Protein AF-A0A6G1J9Z1-F1 (afdb_monomer)

Nearest PDB structures (foldseek):
  7k0z-assembly2_A  TM=4.072E-01  e=5.020E+00  Monodelphis domestica

Foldseek 3Di:
DDWDQDPVRDIKDWDADPPPRHTAWIADPPDRQDIDGDLVPDPCSVVVPDQEAACCCPDDPPDDDDPPRHYDNHDDDCVVRPDPVVVVVVVVRVVVVVVVVVVVVVVVVVVVVVVVVVVVVDPPPPPDDDDPPPVVNVVVVVVVVVVVVVVVVVVVVVVVPPPPDD

Organism: NCBI:txid1168545

pLDDT: mean 83.1, std 15.76, range [41.22, 97.06]

Sequence (166 aa):
MATTVRPNGNIRRSASCPECGTSLWSGGDKDPVTVDVRTGTLDRPELMEPDLHSYIESKIPWIQLPEGAKTCPGPFDFRKIWPKLSLKRLDAALKRHEDRVKRKTAEIAAVMTSEDEKEADKTPTAQSPEEKEDDEEFEKRYRETEKALQERLEKLTLKLSEPEKA

InterPro domains:
  IPR006913 CENP-V/GFA domain [PF04828] (7-57)
  IPR011057 Mss4-like superfamily [SSF51316] (9-99)

Secondary structure (DSSP, 8-state):
-EEEE-TTS-EEEEEE-TTT--EEEEE-SS-SS-EEE-GGGSS-GGG---S-EE-GGG--TT--PPTT--EESS---HHHHS-HHHHHHHHHHHHHHHHHHHHHHHHHHHHHHHHHHHHSS--------S----HHHHHHHHHHHHHHHHHHHHHHHHHHHS----

Mean predicted aligned error: 15.25 Å

Radius of gyration: 30.81 Å; Cα contacts (8 Å, |Δi|>4): 104; chains: 1; bounding box: 68×69×73 Å

Structure (mmCIF, N/CA/C/O backbone):
data_AF-A0A6G1J9Z1-F1
#
_entry.id   AF-A0A6G1J9Z1-F1
#
loop_
_atom_site.group_PDB
_atom_site.id
_atom_site.type_symbol
_atom_site.label_atom_id
_atom_site.label_alt_id
_atom_site.label_comp_id
_atom_site.label_asym_id
_atom_site.label_entity_id
_atom_site.label_seq_id
_atom_site.pdbx_PDB_ins_code
_atom_site.Cartn_x
_atom_site.Cartn_y
_atom_site.Cartn_z
_atom_site.occupancy
_atom_site.B_iso_or_equiv
_atom_site.auth_seq_id
_atom_site.auth_comp_id
_atom_site.auth_asym_id
_atom_site.auth_atom_id
_atom_site.pdbx_PDB_model_num
ATOM 1 N N . MET A 1 1 ? -3.111 6.505 -13.585 1.00 79.25 1 MET A N 1
ATOM 2 C CA . MET A 1 1 ? -2.290 5.466 -12.922 1.00 79.25 1 MET A CA 1
ATOM 3 C C . MET A 1 1 ? -0.856 5.960 -12.891 1.00 79.25 1 MET A C 1
ATOM 5 O O . MET A 1 1 ? -0.333 6.295 -13.944 1.00 79.25 1 MET A O 1
ATOM 9 N N . ALA A 1 2 ? -0.264 6.075 -11.706 1.00 86.50 2 ALA A N 1
ATOM 10 C CA . ALA A 1 2 ? 1.091 6.584 -11.525 1.00 86.50 2 ALA A CA 1
ATOM 11 C C . ALA A 1 2 ? 2.067 5.432 -11.263 1.00 86.50 2 ALA A C 1
ATOM 13 O O . ALA A 1 2 ? 1.695 4.397 -10.704 1.00 86.50 2 ALA A O 1
ATOM 14 N N . THR A 1 3 ? 3.315 5.617 -11.685 1.00 89.12 3 THR A N 1
ATOM 15 C CA . THR A 1 3 ? 4.408 4.679 -11.429 1.00 89.12 3 THR A CA 1
ATOM 16 C C . THR A 1 3 ? 5.546 5.434 -10.758 1.00 89.12 3 THR A C 1
ATOM 18 O O . THR A 1 3 ? 5.989 6.459 -11.263 1.00 89.12 3 THR A O 1
ATOM 21 N N . THR A 1 4 ? 6.010 4.931 -9.620 1.00 85.56 4 THR A N 1
ATOM 22 C CA . THR A 1 4 ? 7.100 5.515 -8.838 1.00 85.56 4 THR A CA 1
ATOM 23 C C . THR A 1 4 ? 8.181 4.465 -8.650 1.00 85.56 4 THR A C 1
ATOM 25 O O . THR A 1 4 ? 7.897 3.353 -8.205 1.00 85.56 4 THR A O 1
ATOM 28 N N . VAL A 1 5 ? 9.423 4.808 -8.979 1.00 84.50 5 VAL A N 1
ATOM 29 C CA . VAL A 1 5 ? 10.584 3.947 -8.732 1.00 84.50 5 VAL A CA 1
ATOM 30 C C . VAL A 1 5 ? 11.118 4.260 -7.340 1.00 84.50 5 VAL A C 1
ATOM 32 O O . VAL A 1 5 ? 11.346 5.422 -7.006 1.00 84.50 5 VAL A O 1
ATOM 35 N N . ARG A 1 6 ? 11.269 3.238 -6.498 1.00 77.56 6 ARG A N 1
ATOM 36 C CA . ARG A 1 6 ? 11.856 3.390 -5.164 1.00 77.56 6 ARG A CA 1
ATOM 37 C C . ARG A 1 6 ? 13.388 3.314 -5.223 1.00 77.56 6 ARG A C 1
ATOM 39 O O . ARG A 1 6 ? 13.922 2.697 -6.141 1.00 77.56 6 ARG A O 1
ATOM 46 N N . PRO A 1 7 ? 14.100 3.847 -4.210 1.00 78.25 7 PRO A N 1
ATOM 47 C CA . PRO A 1 7 ? 15.564 3.768 -4.138 1.00 78.25 7 PRO A CA 1
ATOM 48 C C . PRO A 1 7 ? 16.131 2.342 -4.186 1.00 78.25 7 PRO A C 1
ATOM 50 O O . PRO A 1 7 ? 17.257 2.140 -4.615 1.00 78.25 7 PRO A O 1
ATOM 53 N N . ASN A 1 8 ? 15.347 1.339 -3.780 1.00 73.06 8 ASN A N 1
ATOM 54 C CA . ASN A 1 8 ? 15.713 -0.078 -3.857 1.00 73.06 8 ASN A CA 1
ATOM 55 C C . ASN A 1 8 ? 15.446 -0.718 -5.237 1.00 73.06 8 ASN A C 1
ATOM 57 O O . ASN A 1 8 ? 15.465 -1.939 -5.348 1.00 73.06 8 ASN A O 1
ATOM 61 N N . GLY A 1 9 ? 15.133 0.078 -6.266 1.00 75.00 9 GLY A N 1
ATOM 62 C CA . GLY A 1 9 ? 14.840 -0.390 -7.624 1.00 75.00 9 GLY A CA 1
ATOM 63 C C . GLY A 1 9 ? 13.421 -0.931 -7.827 1.00 75.00 9 GLY A C 1
ATOM 64 O O . GLY A 1 9 ? 13.031 -1.222 -8.957 1.00 75.00 9 GLY A O 1
ATOM 65 N N . ASN A 1 10 ? 12.607 -1.031 -6.770 1.00 74.62 10 ASN A N 1
ATOM 66 C CA . ASN A 1 10 ? 11.249 -1.551 -6.898 1.00 74.62 10 ASN A CA 1
ATOM 67 C C . ASN A 1 10 ? 10.311 -0.524 -7.534 1.00 74.62 10 ASN A C 1
ATOM 69 O O . ASN A 1 10 ? 10.211 0.627 -7.101 1.00 74.62 10 ASN A O 1
ATOM 73 N N . ILE A 1 11 ? 9.565 -0.977 -8.539 1.00 82.38 11 ILE A N 1
ATOM 74 C CA . ILE A 1 11 ? 8.557 -0.174 -9.224 1.00 82.38 11 ILE A CA 1
ATOM 75 C C . ILE A 1 11 ? 7.232 -0.294 -8.473 1.00 82.38 11 ILE A C 1
ATOM 77 O O . ILE A 1 11 ? 6.604 -1.354 -8.450 1.00 82.38 11 ILE A O 1
ATOM 81 N N . ARG A 1 12 ? 6.768 0.818 -7.907 1.00 85.56 12 ARG A N 1
ATOM 82 C CA . ARG A 1 12 ? 5.462 0.930 -7.262 1.00 85.56 12 ARG A CA 1
ATOM 83 C C . ARG A 1 12 ? 4.459 1.534 -8.229 1.00 85.56 12 ARG A C 1
ATOM 85 O O . ARG A 1 12 ? 4.687 2.602 -8.785 1.00 85.56 12 ARG A O 1
ATOM 92 N N . ARG A 1 13 ? 3.320 0.874 -8.400 1.00 90.81 13 ARG A N 1
ATOM 93 C CA . ARG A 1 13 ? 2.193 1.389 -9.186 1.00 90.81 13 ARG A CA 1
ATOM 94 C C . ARG A 1 13 ? 1.087 1.860 -8.258 1.00 90.81 13 ARG A C 1
ATOM 96 O O . ARG A 1 13 ? 0.848 1.216 -7.247 1.00 90.81 13 ARG A O 1
ATOM 103 N N . SER A 1 14 ? 0.403 2.940 -8.592 1.00 93.50 14 SER A N 1
ATOM 104 C CA . SER A 1 14 ? -0.755 3.414 -7.835 1.00 93.50 14 SER A CA 1
ATOM 105 C C . SER A 1 14 ? -1.854 3.932 -8.752 1.00 93.50 14 SER A C 1
ATOM 107 O O . SER A 1 14 ? -1.610 4.379 -9.879 1.00 93.50 14 SER A O 1
ATOM 109 N N . ALA A 1 15 ? -3.086 3.867 -8.263 1.00 95.19 15 ALA A N 1
ATOM 110 C CA . ALA A 1 15 ? -4.244 4.420 -8.938 1.00 95.19 15 ALA A CA 1
ATOM 111 C C . ALA A 1 15 ? -4.972 5.405 -8.029 1.00 95.19 15 ALA A C 1
ATOM 113 O O . ALA A 1 15 ? -5.261 5.117 -6.868 1.00 95.19 15 ALA A O 1
ATOM 114 N N . SER A 1 16 ? -5.298 6.551 -8.609 1.00 96.12 16 SER A N 1
ATOM 115 C CA . SER A 1 16 ? -6.178 7.562 -8.047 1.00 96.12 16 SER A CA 1
ATOM 116 C C . SER A 1 16 ? -7.262 7.905 -9.063 1.00 96.12 16 SER A C 1
ATOM 118 O O . SER A 1 16 ? -7.067 7.728 -10.271 1.00 96.12 16 SER A O 1
ATOM 120 N N . CYS A 1 17 ? -8.403 8.381 -8.573 1.00 95.31 17 CYS A N 1
ATOM 121 C CA . CYS A 1 17 ? -9.448 8.937 -9.420 1.00 95.31 17 CYS A CA 1
ATOM 122 C C . CYS A 1 17 ? -8.928 10.216 -10.107 1.00 95.31 17 CYS A C 1
ATOM 124 O O . CYS A 1 17 ? -8.402 11.086 -9.410 1.00 95.31 17 CYS A O 1
ATOM 126 N N . PRO A 1 18 ? -9.053 10.354 -11.439 1.00 95.19 18 PRO A N 1
ATOM 127 C CA . PRO A 1 18 ? -8.589 11.547 -12.146 1.00 95.19 18 PRO A CA 1
ATOM 128 C C . PRO A 1 18 ? -9.446 12.789 -11.863 1.00 95.19 18 PRO A C 1
ATOM 130 O O . PRO A 1 18 ? -8.948 13.897 -12.009 1.00 95.19 18 PRO A O 1
ATOM 133 N N . GLU A 1 19 ? -10.702 12.616 -11.445 1.00 97.06 19 GLU A N 1
ATOM 134 C CA . GLU A 1 19 ? -11.627 13.728 -11.195 1.00 97.06 19 GLU A CA 1
ATOM 135 C C . GLU A 1 19 ? -11.472 14.301 -9.783 1.00 97.06 19 GLU A C 1
ATOM 137 O O . GLU A 1 19 ? -11.299 15.503 -9.612 1.00 97.06 19 GLU A O 1
ATOM 142 N N . CYS A 1 20 ? -11.501 13.441 -8.760 1.00 95.69 20 CYS A N 1
ATOM 143 C CA . CYS A 1 20 ? -11.461 13.872 -7.358 1.00 95.69 20 CYS A CA 1
ATOM 144 C C . CYS A 1 20 ? -10.105 13.657 -6.667 1.00 95.69 20 CYS A C 1
ATOM 146 O O . CYS A 1 20 ? -9.929 14.049 -5.515 1.00 95.69 20 CYS A O 1
ATOM 148 N N . GLY A 1 21 ? -9.144 12.998 -7.321 1.00 94.06 21 GLY A N 1
ATOM 149 C CA . GLY A 1 21 ? -7.810 12.745 -6.767 1.00 94.06 21 GLY A CA 1
ATOM 150 C C . GLY A 1 21 ? -7.741 11.655 -5.689 1.00 94.06 21 GLY A C 1
ATOM 151 O O . GLY A 1 21 ? -6.649 11.342 -5.211 1.00 94.06 21 GLY A O 1
ATOM 152 N N . THR A 1 22 ? -8.861 11.034 -5.304 1.00 95.44 22 THR A N 1
ATOM 153 C CA . THR A 1 22 ? -8.881 9.992 -4.266 1.00 95.44 22 THR A CA 1
ATOM 154 C C . THR A 1 22 ? -8.008 8.798 -4.653 1.00 95.44 22 THR A C 1
ATOM 156 O O . THR A 1 22 ? -8.190 8.204 -5.715 1.00 95.44 22 THR A O 1
ATOM 159 N N . SER A 1 23 ? -7.069 8.423 -3.779 1.00 94.81 23 SER A N 1
ATOM 160 C CA . SER A 1 23 ? -6.215 7.241 -3.954 1.00 94.81 23 SER A CA 1
ATOM 161 C C . SER A 1 23 ? -6.997 5.959 -3.664 1.00 94.81 23 SER A C 1
ATOM 163 O O . SER A 1 23 ? -7.489 5.778 -2.549 1.00 94.81 23 SER A O 1
ATOM 165 N N . LEU A 1 24 ? -7.092 5.084 -4.665 1.00 95.38 24 LEU A N 1
ATOM 166 C CA . LEU A 1 24 ? -7.856 3.836 -4.614 1.00 95.38 24 LEU A CA 1
ATOM 167 C C . LEU A 1 24 ? -6.981 2.683 -4.127 1.00 95.38 24 LEU A C 1
ATOM 169 O O . LEU A 1 24 ? -7.333 1.957 -3.198 1.00 95.38 24 LEU A O 1
ATOM 173 N N . TRP A 1 25 ? -5.816 2.522 -4.751 1.00 94.94 25 TRP A N 1
ATOM 174 C CA . TRP A 1 25 ? -4.872 1.480 -4.387 1.00 94.94 25 TRP A CA 1
ATOM 175 C C . TRP A 1 25 ? -3.444 1.855 -4.751 1.00 94.94 25 TRP A C 1
ATOM 177 O O . TRP A 1 25 ? -3.170 2.708 -5.603 1.00 94.94 25 TRP A O 1
ATOM 187 N N . SER A 1 26 ? -2.512 1.165 -4.115 1.00 92.31 26 SER A N 1
ATOM 188 C CA . SER A 1 26 ? -1.094 1.306 -4.391 1.00 92.31 26 SER A CA 1
ATOM 189 C C . SER A 1 26 ? -0.354 -0.007 -4.203 1.00 92.31 26 SER A C 1
ATOM 191 O O . SER A 1 26 ? -0.756 -0.822 -3.391 1.00 92.31 26 SER A O 1
ATOM 193 N N . GLY A 1 27 ? 0.719 -0.221 -4.957 1.00 90.06 27 GLY A N 1
ATOM 194 C CA . GLY A 1 27 ? 1.569 -1.398 -4.826 1.00 90.06 27 GLY A CA 1
ATOM 195 C C . GLY A 1 27 ? 2.138 -1.502 -3.417 1.00 90.06 27 GLY A C 1
ATOM 196 O O . GLY A 1 27 ? 2.504 -0.476 -2.828 1.00 90.06 27 GLY A O 1
ATOM 197 N N . GLY A 1 28 ? 2.195 -2.734 -2.919 1.00 79.50 28 GLY A N 1
ATOM 198 C CA . GLY A 1 28 ? 2.657 -3.046 -1.579 1.00 79.50 28 GLY A CA 1
ATOM 199 C C . GLY A 1 28 ? 4.080 -2.556 -1.333 1.00 79.50 28 GLY A C 1
ATOM 200 O O . GLY A 1 28 ? 4.920 -2.479 -2.233 1.00 79.50 28 GLY A O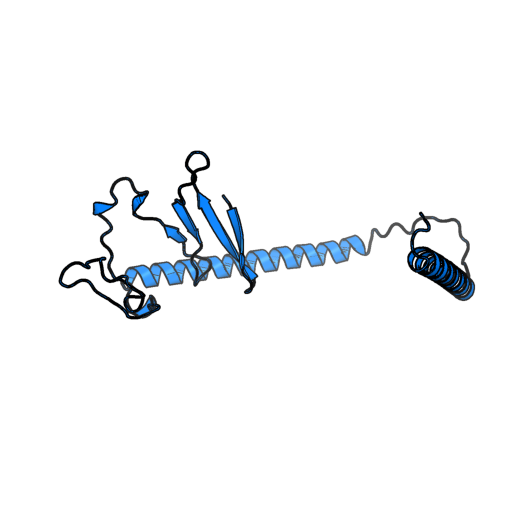 1
ATOM 201 N N . ASP A 1 29 ? 4.349 -2.208 -0.080 1.00 69.69 29 ASP A N 1
ATOM 202 C CA . ASP A 1 29 ? 5.654 -1.685 0.323 1.00 69.69 29 ASP A CA 1
ATOM 203 C C . ASP A 1 29 ? 6.715 -2.783 0.474 1.00 69.69 29 ASP A C 1
ATOM 205 O O . ASP A 1 29 ? 7.911 -2.505 0.372 1.00 69.69 29 ASP A O 1
ATOM 209 N N . LYS A 1 30 ? 6.282 -4.025 0.722 1.00 71.75 30 LYS A N 1
ATOM 210 C CA . LYS A 1 30 ? 7.158 -5.147 1.091 1.00 71.75 30 LYS A CA 1
ATOM 211 C C . LYS A 1 30 ? 7.422 -6.125 -0.049 1.00 71.75 30 LYS A C 1
ATOM 213 O O . LYS A 1 30 ? 8.463 -6.774 -0.045 1.00 71.75 30 LYS A O 1
ATOM 218 N N . ASP A 1 31 ? 6.506 -6.246 -1.005 1.00 77.19 31 ASP A N 1
ATOM 219 C CA . ASP A 1 31 ? 6.604 -7.224 -2.083 1.00 77.19 31 ASP A CA 1
ATOM 220 C C . ASP A 1 31 ? 5.961 -6.705 -3.385 1.00 77.19 31 ASP A C 1
ATOM 222 O O . ASP A 1 31 ? 5.097 -5.828 -3.349 1.00 77.19 31 ASP A O 1
ATOM 226 N N . PRO A 1 32 ? 6.375 -7.227 -4.554 1.00 81.88 32 PRO A N 1
ATOM 227 C CA . PRO A 1 32 ? 5.906 -6.740 -5.848 1.00 81.88 32 PRO A CA 1
ATOM 228 C C . PRO A 1 32 ? 4.583 -7.379 -6.309 1.00 81.88 32 PRO A C 1
ATOM 230 O O . PRO A 1 32 ? 4.198 -7.212 -7.473 1.00 81.88 32 PRO A O 1
ATOM 233 N N . VAL A 1 33 ? 3.921 -8.176 -5.463 1.00 89.06 33 VAL A N 1
ATOM 234 C CA . VAL A 1 33 ? 2.713 -8.941 -5.820 1.00 89.06 33 VAL A CA 1
ATOM 235 C C . VAL A 1 33 ? 1.470 -8.518 -5.047 1.00 89.06 33 VAL A C 1
ATOM 237 O O . VAL A 1 33 ? 0.364 -8.872 -5.458 1.00 89.06 33 VAL A O 1
ATOM 240 N N . THR A 1 34 ? 1.625 -7.752 -3.972 1.00 90.25 34 THR A N 1
ATOM 241 C CA . THR A 1 34 ? 0.528 -7.199 -3.183 1.00 90.25 34 THR A CA 1
ATOM 242 C C . THR A 1 34 ? 0.190 -5.770 -3.590 1.00 90.25 34 THR A C 1
ATOM 244 O O . THR A 1 34 ? 0.987 -5.029 -4.174 1.00 90.25 34 THR A O 1
ATOM 247 N N . VAL A 1 35 ? -1.052 -5.391 -3.298 1.00 92.31 35 VAL A N 1
ATOM 248 C CA . VAL A 1 35 ? -1.553 -4.026 -3.423 1.00 92.31 35 VAL A CA 1
ATOM 249 C C . VAL A 1 35 ? -2.308 -3.673 -2.149 1.00 92.31 35 VAL A C 1
ATOM 251 O O . VAL A 1 35 ? -3.110 -4.465 -1.655 1.00 92.31 35 VAL A O 1
ATOM 254 N N . ASP A 1 36 ? -2.057 -2.477 -1.643 1.00 92.12 36 ASP A N 1
ATOM 255 C CA . ASP A 1 36 ? -2.792 -1.870 -0.547 1.00 92.12 36 ASP A CA 1
ATOM 256 C C . ASP A 1 36 ? -3.993 -1.136 -1.136 1.00 92.12 36 ASP A C 1
ATOM 258 O O . ASP A 1 36 ? -3.835 -0.218 -1.947 1.00 92.12 36 ASP A O 1
ATOM 262 N N . VAL A 1 37 ? -5.192 -1.554 -0.744 1.00 93.50 37 VAL A N 1
ATOM 263 C CA . VAL A 1 37 ? -6.457 -0.957 -1.183 1.00 93.50 37 VAL A CA 1
ATOM 264 C C . VAL A 1 37 ? -7.002 -0.081 -0.064 1.00 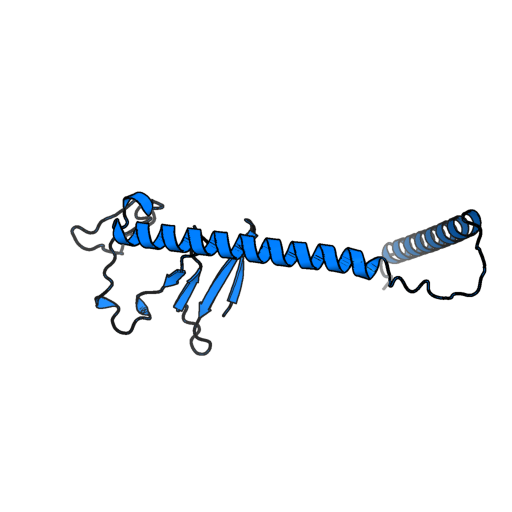93.50 37 VAL A C 1
ATOM 266 O O . VAL A 1 37 ? -7.003 -0.476 1.102 1.00 93.50 37 VAL A O 1
ATOM 269 N N . ARG A 1 38 ? -7.489 1.113 -0.404 1.00 94.62 38 ARG A N 1
ATOM 270 C CA . ARG A 1 38 ? -8.147 1.989 0.563 1.00 94.62 38 ARG A CA 1
ATOM 271 C C . ARG A 1 38 ? -9.560 1.476 0.831 1.00 94.62 38 ARG A C 1
ATOM 273 O O . ARG A 1 38 ? -10.444 1.624 0.002 1.00 94.62 38 ARG A O 1
ATOM 280 N N . THR A 1 39 ? -9.791 0.903 2.007 1.00 94.62 39 THR A N 1
ATOM 281 C CA . THR A 1 39 ? -11.090 0.304 2.370 1.00 94.62 39 THR A CA 1
ATOM 282 C C . THR A 1 39 ? -12.260 1.283 2.278 1.00 94.62 39 THR A C 1
ATOM 284 O O . THR A 1 39 ? -13.336 0.895 1.844 1.00 94.62 39 THR A O 1
ATOM 287 N N . GLY A 1 40 ? -12.038 2.564 2.588 1.00 93.88 40 GLY A N 1
ATOM 288 C CA . GLY A 1 40 ? -13.059 3.613 2.479 1.00 93.88 40 GLY A CA 1
ATOM 289 C C . GLY A 1 40 ? -13.546 3.917 1.055 1.00 93.88 40 GLY A C 1
ATOM 290 O O . GLY A 1 40 ? -14.487 4.685 0.908 1.00 93.88 40 GLY A O 1
ATOM 291 N N . THR A 1 41 ? -12.918 3.358 0.013 1.00 94.50 41 THR A N 1
ATOM 292 C CA . THR A 1 41 ? -13.359 3.517 -1.386 1.00 94.50 41 THR A CA 1
ATOM 293 C C . THR A 1 41 ? -14.156 2.317 -1.901 1.00 94.50 41 THR A C 1
ATOM 295 O O . THR A 1 41 ? -14.439 2.251 -3.092 1.00 94.50 41 THR A O 1
ATOM 298 N N . LEU A 1 42 ? -14.440 1.329 -1.050 1.00 94.56 42 LEU A N 1
ATOM 299 C CA . LEU A 1 42 ? -15.284 0.185 -1.394 1.00 94.56 42 LEU A CA 1
ATOM 300 C C . LEU A 1 42 ? -16.761 0.558 -1.242 1.00 94.56 42 LEU A C 1
ATOM 302 O O . LEU A 1 42 ? -17.090 1.449 -0.466 1.00 94.56 42 LEU A O 1
ATOM 306 N N . ASP A 1 43 ? -17.651 -0.174 -1.915 1.00 95.38 43 ASP A N 1
ATOM 307 C CA . ASP A 1 43 ? -19.102 0.057 -1.809 1.00 95.38 43 ASP A CA 1
ATOM 308 C C . ASP A 1 43 ? -19.636 -0.188 -0.390 1.00 95.38 43 ASP A C 1
AT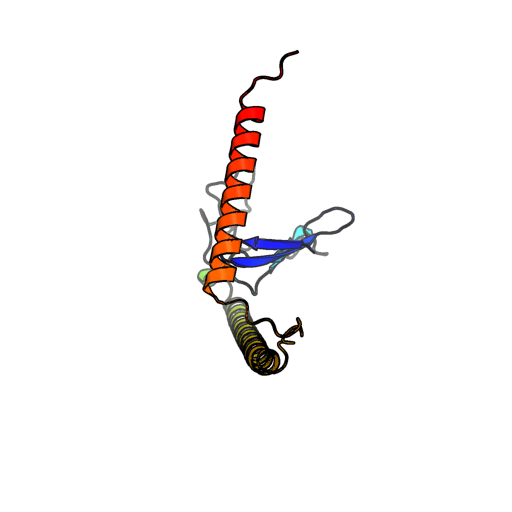OM 310 O O . ASP A 1 43 ? -20.621 0.415 0.027 1.00 95.38 43 ASP A O 1
ATOM 314 N N . ARG A 1 44 ? -18.984 -1.100 0.344 1.00 94.69 44 ARG A N 1
ATOM 315 C CA . ARG A 1 44 ? -19.359 -1.523 1.700 1.00 94.69 44 ARG A CA 1
ATOM 316 C C . ARG A 1 44 ? -18.149 -1.529 2.639 1.00 94.69 44 ARG A C 1
ATOM 318 O O . ARG A 1 44 ? -17.641 -2.606 2.973 1.00 94.69 44 ARG A O 1
ATOM 325 N N . PRO A 1 45 ? -17.623 -0.350 3.017 1.00 94.12 45 PRO A N 1
ATOM 326 C CA . PRO A 1 45 ? -16.431 -0.246 3.856 1.00 94.12 45 PRO A CA 1
ATOM 327 C C . PRO A 1 45 ? -16.644 -0.821 5.263 1.00 94.12 45 PRO A C 1
ATOM 329 O O . PRO A 1 45 ? -15.687 -1.274 5.885 1.00 94.12 45 PRO A O 1
ATOM 332 N N . GLU A 1 46 ? -17.886 -0.858 5.748 1.00 92.00 46 GLU A N 1
ATOM 333 C CA . GLU A 1 46 ? -18.260 -1.390 7.059 1.00 92.00 46 GLU A CA 1
ATOM 334 C C . GLU A 1 46 ? -17.989 -2.892 7.213 1.00 92.00 46 GLU A C 1
ATOM 336 O O . GLU A 1 46 ? -17.885 -3.387 8.328 1.00 92.00 46 GLU A O 1
ATOM 341 N N . LEU A 1 47 ? -17.837 -3.622 6.104 1.00 93.38 47 LEU A N 1
ATOM 342 C CA . LEU A 1 47 ? -17.503 -5.048 6.124 1.00 93.38 47 LEU A CA 1
ATOM 343 C C . LEU A 1 47 ? -16.003 -5.312 6.325 1.00 93.38 47 LEU A C 1
ATOM 345 O O . LEU A 1 47 ? -15.602 -6.466 6.462 1.00 93.38 47 LEU A O 1
ATOM 349 N N . MET A 1 48 ? -15.175 -4.266 6.297 1.00 91.50 48 MET A N 1
ATOM 350 C CA . MET A 1 48 ? -13.715 -4.356 6.354 1.00 91.50 48 MET A CA 1
ATOM 351 C C . MET A 1 48 ? -13.182 -3.752 7.656 1.00 91.50 48 MET A C 1
ATOM 353 O O . MET A 1 48 ? -12.361 -2.829 7.635 1.00 91.50 48 MET A O 1
ATOM 357 N N . GLU A 1 49 ? -1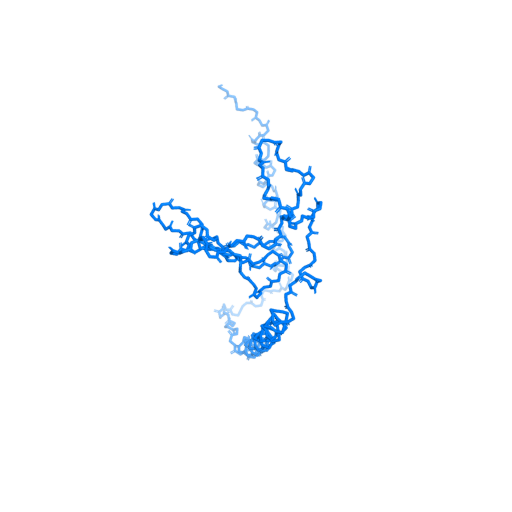3.659 -4.264 8.794 1.00 89.62 49 GLU A N 1
ATOM 358 C CA . GLU A 1 49 ? -13.125 -3.889 10.105 1.00 89.62 49 GLU A CA 1
ATOM 359 C C . GLU A 1 49 ? -11.625 -4.235 10.209 1.00 89.62 49 GLU A C 1
ATOM 361 O O . GLU A 1 49 ? -11.206 -5.311 9.768 1.00 89.62 49 GLU A O 1
ATOM 366 N N . PRO A 1 50 ? -10.780 -3.344 10.765 1.00 91.44 50 PRO A N 1
ATOM 367 C CA . PRO A 1 50 ? -9.351 -3.607 10.873 1.00 91.44 50 PRO A CA 1
ATOM 368 C C . PRO A 1 50 ? -9.033 -4.800 11.782 1.00 91.44 50 PRO A C 1
ATOM 370 O O . PRO A 1 50 ? -9.324 -4.787 12.975 1.00 91.44 50 PRO A O 1
ATOM 373 N N . ASP A 1 51 ? -8.309 -5.784 11.248 1.00 90.94 51 ASP A N 1
ATOM 374 C CA . ASP A 1 51 ? -7.797 -6.910 12.041 1.00 90.94 51 ASP A CA 1
ATOM 375 C C . ASP A 1 51 ? -6.697 -6.501 13.039 1.00 90.94 51 ASP A C 1
ATOM 377 O O . ASP A 1 51 ? -6.440 -7.217 14.008 1.00 90.94 51 ASP A O 1
ATOM 381 N N . LEU A 1 52 ? -5.982 -5.402 12.764 1.00 92.88 52 LEU A N 1
ATOM 382 C CA . LEU A 1 52 ? -4.823 -4.941 13.530 1.00 92.88 52 LEU A CA 1
ATOM 383 C C . LEU A 1 52 ? -4.589 -3.436 13.350 1.00 92.88 52 LEU A C 1
ATOM 385 O O . LEU A 1 52 ? -4.521 -2.937 12.227 1.00 92.88 52 LEU A O 1
ATOM 389 N N . HIS A 1 53 ? -4.326 -2.741 14.454 1.00 93.69 53 HIS A N 1
ATOM 390 C CA . HIS A 1 53 ? -3.810 -1.374 14.461 1.00 93.69 53 HIS A CA 1
ATOM 391 C C . HIS A 1 53 ? -2.294 -1.380 14.688 1.00 93.69 53 HIS A C 1
ATOM 393 O O . HIS A 1 53 ? -1.822 -1.638 15.797 1.00 93.69 53 HIS A O 1
ATOM 399 N N . SER A 1 54 ? -1.522 -1.095 13.640 1.00 93.69 54 SER A N 1
ATOM 400 C CA . SER A 1 54 ? -0.063 -0.949 13.727 1.00 93.69 54 SER A CA 1
ATOM 401 C C . SER A 1 54 ? 0.378 0.484 14.012 1.00 93.69 54 SER A C 1
ATOM 403 O O . SER A 1 54 ? -0.360 1.417 13.707 1.00 93.69 54 SER A O 1
ATOM 405 N N . TYR A 1 55 ? 1.606 0.650 14.516 1.00 93.94 55 TYR A N 1
ATOM 406 C CA . TYR A 1 55 ? 2.195 1.947 14.879 1.00 93.94 55 TYR A CA 1
ATOM 407 C C . TYR A 1 55 ? 1.471 2.670 16.022 1.00 93.94 55 TYR A C 1
ATOM 409 O O . TYR A 1 55 ? 1.352 3.897 16.023 1.00 93.94 55 TYR A O 1
ATOM 417 N N . ILE A 1 56 ? 0.980 1.918 17.014 1.00 95.06 56 ILE A N 1
ATOM 418 C CA . ILE A 1 56 ? 0.205 2.518 18.106 1.00 95.06 56 ILE A CA 1
ATOM 419 C C . ILE A 1 56 ? 1.032 3.445 19.007 1.00 95.06 56 ILE A C 1
ATOM 421 O O . ILE A 1 56 ? 0.470 4.351 19.612 1.00 95.06 56 ILE A O 1
ATOM 425 N N . GLU A 1 57 ? 2.358 3.291 19.052 1.00 94.31 57 GLU A N 1
ATOM 426 C CA . GLU A 1 57 ? 3.238 4.201 19.802 1.00 94.31 57 GLU A CA 1
ATOM 427 C C . GLU A 1 57 ? 3.201 5.632 19.253 1.00 94.31 57 GLU A C 1
ATOM 429 O O . GLU A 1 57 ? 3.357 6.593 19.999 1.00 94.31 57 GLU A O 1
ATOM 434 N N . SER A 1 58 ? 2.944 5.788 17.953 1.00 95.62 58 SER A N 1
ATOM 435 C CA . SER A 1 58 ? 2.785 7.091 17.298 1.00 95.62 58 SER A CA 1
ATOM 436 C C . SER A 1 58 ? 1.319 7.529 17.196 1.00 95.62 58 SER A C 1
ATOM 438 O O . SER A 1 58 ? 1.000 8.482 16.481 1.00 95.62 58 SER A O 1
ATOM 440 N N . LYS A 1 59 ? 0.396 6.835 17.878 1.00 94.75 59 LYS A N 1
ATOM 441 C CA . LYS A 1 59 ? -1.032 7.148 17.830 1.00 94.75 59 LYS A CA 1
ATOM 442 C C . LYS A 1 59 ? -1.317 8.457 18.562 1.00 94.75 59 LYS A C 1
ATOM 444 O O . LYS A 1 59 ? -0.997 8.637 19.733 1.00 94.75 59 LYS A O 1
ATOM 449 N N . ILE A 1 60 ? -2.036 9.338 17.882 1.00 95.75 60 ILE A N 1
ATOM 450 C CA . ILE A 1 60 ? -2.480 10.623 18.424 1.00 95.75 60 ILE A CA 1
ATOM 451 C C . ILE A 1 60 ? -3.475 10.397 19.596 1.00 95.75 60 ILE A C 1
ATOM 453 O O . ILE A 1 60 ? -4.335 9.510 19.486 1.00 95.75 60 ILE A O 1
ATOM 457 N N . PRO A 1 61 ? -3.420 11.169 20.706 1.00 93.19 61 PRO A N 1
ATOM 458 C CA . PRO A 1 61 ? -4.173 10.849 21.931 1.00 93.19 61 PRO A CA 1
ATOM 459 C C . PRO A 1 61 ? -5.698 10.809 21.773 1.00 93.19 61 PRO A C 1
ATOM 461 O O . PRO A 1 61 ? -6.348 9.911 22.293 1.00 93.19 61 PRO A O 1
ATOM 464 N N . TRP A 1 62 ? -6.257 11.740 21.003 1.00 95.88 62 TRP A N 1
ATOM 465 C CA . TRP A 1 62 ? -7.693 11.878 20.728 1.00 95.88 62 TRP A CA 1
ATOM 466 C C . TRP A 1 62 ? -8.321 10.789 19.843 1.00 95.88 62 TRP A C 1
ATOM 468 O O . TRP A 1 62 ? -9.543 10.695 19.778 1.00 95.88 62 TRP A O 1
ATOM 478 N N . ILE A 1 63 ? -7.528 9.946 19.175 1.00 94.06 63 ILE A N 1
ATOM 479 C CA . ILE A 1 63 ? -8.070 8.780 18.464 1.00 94.06 63 ILE A CA 1
ATOM 480 C C . ILE A 1 63 ? -8.437 7.726 19.512 1.00 94.06 63 ILE A C 1
ATOM 482 O O . ILE A 1 63 ? -7.621 7.423 20.374 1.00 94.06 63 ILE A O 1
ATOM 486 N N . GLN A 1 64 ? -9.616 7.119 19.449 1.00 93.81 64 GLN A N 1
ATOM 487 C CA . GLN A 1 64 ? -9.957 5.978 20.306 1.00 93.81 64 GLN A CA 1
ATOM 488 C C . GLN A 1 64 ? -9.993 4.703 19.468 1.00 93.81 64 GLN A C 1
ATOM 490 O O . GLN A 1 64 ? -10.441 4.729 18.323 1.00 93.81 64 GLN A O 1
ATOM 495 N N . LEU A 1 65 ? -9.462 3.609 20.015 1.00 93.12 65 LEU A N 1
ATOM 496 C CA . LEU A 1 65 ? -9.547 2.293 19.385 1.00 93.12 65 LEU A CA 1
ATOM 497 C C . LEU A 1 65 ? -10.679 1.494 20.038 1.00 93.12 65 LEU A C 1
ATOM 499 O O . LEU A 1 65 ? -10.898 1.670 21.238 1.00 93.12 65 LEU A O 1
ATOM 503 N N . PRO A 1 66 ? -11.371 0.623 19.284 1.00 91.56 66 PRO A N 1
ATOM 504 C CA . PRO A 1 66 ? -12.389 -0.256 19.845 1.00 91.56 66 PRO A CA 1
ATOM 505 C C . PRO A 1 66 ? -11.835 -1.114 20.986 1.00 91.56 66 PRO A C 1
ATOM 507 O O . PRO A 1 66 ? -10.668 -1.522 20.969 1.00 91.56 66 PRO A O 1
ATOM 510 N N . GLU A 1 67 ? -12.679 -1.419 21.968 1.00 89.94 67 GLU A N 1
ATOM 511 C CA . GLU A 1 67 ? -12.308 -2.325 23.051 1.00 89.94 67 GLU A CA 1
ATOM 512 C C . GLU A 1 67 ? -11.980 -3.718 22.489 1.00 89.94 67 GLU A C 1
ATOM 514 O O . GLU A 1 67 ? -12.707 -4.259 21.659 1.00 89.94 67 GLU A O 1
ATOM 519 N N . GLY A 1 68 ? -10.842 -4.286 22.896 1.00 88.44 68 GLY A N 1
ATOM 520 C CA . GLY A 1 68 ? -10.370 -5.581 22.392 1.00 88.44 68 GLY A CA 1
ATOM 521 C C . GLY A 1 68 ? -9.716 -5.550 21.003 1.00 88.44 68 GLY A C 1
ATOM 522 O O . GLY A 1 68 ? -9.325 -6.607 20.501 1.00 88.44 68 GLY A O 1
ATOM 523 N N . ALA A 1 69 ? -9.545 -4.374 20.387 1.00 91.94 69 ALA A N 1
ATOM 524 C CA . ALA A 1 69 ? -8.824 -4.255 19.124 1.00 91.94 69 ALA A CA 1
ATOM 525 C C . ALA A 1 69 ? -7.376 -4.753 19.262 1.00 91.94 69 ALA A C 1
ATOM 527 O O . ALA A 1 69 ? -6.674 -4.445 20.228 1.00 91.94 69 ALA A O 1
ATOM 528 N N . LYS A 1 70 ? -6.898 -5.512 18.272 1.00 93.00 70 LYS A N 1
ATOM 529 C CA . LYS A 1 70 ? -5.502 -5.964 18.250 1.00 93.00 70 LYS A CA 1
ATOM 530 C C . LYS A 1 70 ? -4.604 -4.791 17.881 1.00 93.00 70 LYS A C 1
ATOM 532 O O . LYS A 1 70 ? -4.852 -4.098 16.895 1.00 93.00 70 LYS A O 1
ATOM 537 N N . THR A 1 71 ? -3.526 -4.601 18.630 1.00 94.06 71 THR A N 1
ATOM 538 C CA . THR A 1 71 ? -2.608 -3.469 18.445 1.00 94.06 71 THR A CA 1
ATOM 539 C C . THR A 1 71 ? -1.159 -3.931 18.390 1.00 94.06 71 THR A C 1
ATOM 541 O O . THR A 1 71 ? -0.792 -4.871 19.096 1.00 94.06 71 THR A O 1
ATOM 544 N N . CYS A 1 72 ? -0.310 -3.247 17.621 1.00 94.31 72 CYS A N 1
ATOM 545 C CA . CYS A 1 72 ? 1.139 -3.421 17.697 1.00 94.31 72 CYS A CA 1
ATOM 546 C C . CYS A 1 72 ? 1.896 -2.077 17.697 1.00 94.31 72 CYS A C 1
ATOM 548 O O . CYS A 1 72 ? 1.486 -1.137 17.007 1.00 94.31 72 CYS A O 1
ATOM 550 N N . PRO A 1 73 ? 3.010 -1.977 18.453 1.00 92.62 73 PRO A N 1
ATOM 551 C CA . PRO A 1 73 ? 3.756 -0.730 18.647 1.00 92.62 73 PRO A CA 1
ATOM 552 C C . PRO A 1 73 ? 4.316 -0.130 17.358 1.00 92.62 73 PRO A C 1
ATOM 554 O O . PRO A 1 73 ? 4.265 1.082 17.190 1.00 92.62 73 PRO A O 1
ATOM 557 N N . GLY A 1 74 ? 4.764 -0.965 16.418 1.00 92.69 74 GLY A N 1
ATOM 558 C CA . GLY A 1 74 ? 5.401 -0.527 15.175 1.00 92.69 74 GLY A CA 1
ATOM 559 C C . GLY A 1 74 ? 4.999 -1.377 13.964 1.00 92.69 74 GLY A C 1
ATOM 560 O O . GLY A 1 74 ? 3.829 -1.773 13.874 1.00 92.69 74 GLY A O 1
ATOM 561 N N . PRO A 1 75 ? 5.931 -1.668 13.030 1.00 89.38 75 PRO A N 1
ATOM 562 C CA . PRO A 1 75 ? 5.638 -2.483 11.857 1.00 89.38 75 PRO A CA 1
ATOM 563 C C . PRO A 1 75 ? 5.239 -3.900 12.263 1.00 89.38 75 PRO A C 1
ATOM 565 O O . PRO A 1 75 ? 5.878 -4.527 13.107 1.00 89.38 75 PRO A O 1
ATOM 568 N N . PHE A 1 76 ? 4.212 -4.434 11.609 1.00 88.88 76 PHE A N 1
ATOM 569 C CA . PHE A 1 76 ? 3.763 -5.798 11.854 1.00 88.88 76 PHE A CA 1
ATOM 570 C C . PHE A 1 76 ? 4.379 -6.803 10.874 1.00 88.88 76 PHE A C 1
ATOM 572 O O . PHE A 1 76 ? 4.651 -6.496 9.704 1.00 88.88 76 PHE A O 1
ATOM 579 N N . ASP A 1 77 ? 4.561 -8.032 11.352 1.00 89.19 77 ASP A N 1
ATOM 580 C CA . ASP A 1 77 ? 4.950 -9.178 10.535 1.00 89.19 77 ASP A CA 1
ATOM 581 C C . ASP A 1 77 ? 3.696 -9.889 10.012 1.00 89.19 77 ASP A C 1
ATOM 583 O O . ASP A 1 77 ? 2.990 -10.589 10.745 1.00 89.19 77 ASP A O 1
ATOM 587 N N . PHE A 1 78 ? 3.418 -9.706 8.722 1.00 88.06 78 PHE A N 1
ATOM 588 C CA . PHE A 1 78 ? 2.248 -10.288 8.071 1.00 88.06 78 PHE A CA 1
ATOM 589 C C . PHE A 1 78 ? 2.289 -11.821 8.057 1.00 88.06 78 PHE A C 1
ATOM 591 O O . PHE A 1 78 ? 1.232 -12.445 8.092 1.00 88.06 78 PHE A O 1
ATOM 598 N N . ARG A 1 79 ? 3.476 -12.451 8.083 1.00 89.75 79 ARG A N 1
ATOM 599 C CA . ARG A 1 79 ? 3.596 -13.920 8.104 1.00 89.75 79 ARG A CA 1
ATOM 600 C C . ARG A 1 79 ? 3.102 -14.530 9.409 1.00 89.75 79 ARG A C 1
ATOM 602 O O . ARG A 1 79 ? 2.660 -15.673 9.412 1.00 89.75 79 ARG A O 1
ATOM 609 N N . LYS A 1 80 ? 3.174 -13.775 10.506 1.00 90.50 80 LYS A N 1
ATOM 610 C CA . LYS A 1 80 ? 2.701 -14.215 11.825 1.00 90.50 80 LYS A CA 1
ATOM 611 C C . LYS A 1 80 ? 1.213 -13.952 12.027 1.00 90.50 80 LYS A C 1
ATOM 613 O O . LYS A 1 80 ? 0.553 -14.721 12.714 1.00 90.50 80 LYS A O 1
ATOM 618 N N . ILE A 1 81 ? 0.707 -12.859 11.458 1.00 89.38 81 ILE A N 1
ATOM 619 C CA . ILE A 1 81 ? -0.631 -12.343 11.774 1.00 89.38 81 ILE A CA 1
ATOM 620 C C . ILE A 1 81 ? -1.680 -12.810 10.766 1.00 89.38 81 ILE A C 1
ATOM 622 O O . ILE A 1 81 ? -2.818 -13.076 11.149 1.00 89.38 81 ILE A O 1
ATOM 626 N N . TRP A 1 82 ? -1.328 -12.912 9.483 1.00 90.94 82 TRP A N 1
ATOM 627 C CA . TRP A 1 82 ? -2.310 -13.250 8.461 1.00 90.94 82 TRP A CA 1
ATOM 628 C C . TRP A 1 82 ? -2.794 -14.701 8.571 1.00 90.94 82 TRP A C 1
ATOM 630 O O . TRP A 1 82 ? -2.015 -15.605 8.891 1.00 90.94 82 TRP A O 1
ATOM 640 N N . PRO A 1 83 ? -4.068 -14.965 8.223 1.00 93.62 83 PRO A N 1
ATOM 641 C CA . PRO A 1 83 ? -4.584 -16.321 8.134 1.00 93.62 83 PRO A CA 1
ATOM 642 C C . PRO A 1 83 ? -3.752 -17.191 7.187 1.00 93.62 83 PRO A C 1
ATOM 644 O O . PRO A 1 83 ? -3.302 -16.744 6.128 1.00 93.62 83 PRO A O 1
ATOM 647 N N . LYS A 1 84 ? -3.640 -18.485 7.508 1.00 95.19 84 LYS A N 1
ATOM 648 C CA . LYS 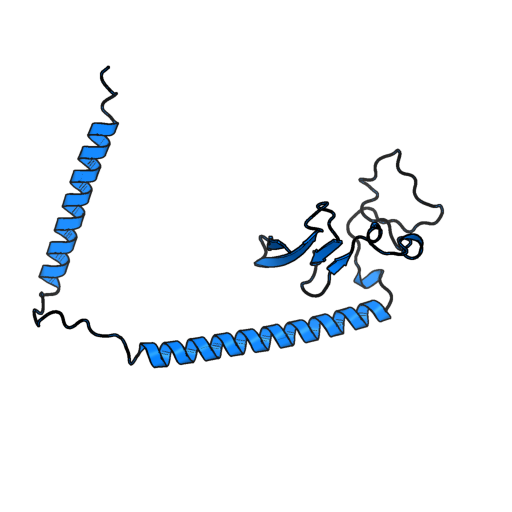A 1 84 ? -2.891 -19.470 6.701 1.00 95.19 84 LYS A CA 1
ATOM 649 C C . LYS A 1 84 ? -3.316 -19.488 5.226 1.00 95.19 84 LYS A C 1
ATOM 651 O O . LYS A 1 84 ? -2.490 -19.722 4.349 1.00 95.19 84 LYS A O 1
ATOM 656 N N . LEU A 1 85 ? -4.597 -19.240 4.942 1.00 95.31 85 LEU A N 1
ATOM 657 C CA . LEU A 1 85 ? -5.120 -19.166 3.574 1.00 95.31 85 LEU A CA 1
ATOM 658 C C . LEU A 1 85 ? -4.556 -17.969 2.793 1.00 95.31 85 LEU A C 1
ATOM 660 O O . LEU A 1 85 ? -4.212 -18.114 1.621 1.00 95.31 85 LEU A O 1
ATOM 664 N N . SER A 1 86 ? -4.417 -16.809 3.435 1.00 93.00 86 SER A N 1
ATOM 665 C CA . SER A 1 86 ? -3.838 -15.608 2.823 1.00 93.00 86 SER A CA 1
ATOM 666 C C . SER A 1 86 ? -2.351 -15.792 2.527 1.00 93.00 86 SER A C 1
ATOM 668 O O . SER A 1 86 ? -1.893 -15.402 1.457 1.00 93.00 86 SER A O 1
ATOM 670 N N . LEU A 1 87 ? -1.618 -16.469 3.416 1.00 93.88 87 LEU A N 1
ATOM 671 C CA . LEU A 1 87 ? -0.206 -16.799 3.194 1.00 93.88 87 LEU A CA 1
ATOM 672 C C . LEU A 1 87 ? -0.019 -17.732 1.993 1.00 93.88 87 LEU A C 1
ATOM 674 O O . LEU A 1 87 ? 0.778 -17.435 1.111 1.00 93.88 87 LEU A O 1
ATOM 678 N N . LYS A 1 88 ? -0.847 -18.777 1.867 1.00 95.94 88 LYS A N 1
ATOM 679 C CA . LYS A 1 88 ? -0.831 -19.654 0.681 1.00 95.94 88 LYS A CA 1
ATOM 680 C C . LYS A 1 88 ? -1.080 -18.889 -0.624 1.00 95.94 88 LYS A C 1
ATOM 682 O O . LYS A 1 88 ? -0.465 -19.190 -1.646 1.00 95.94 88 LYS A O 1
ATOM 687 N N . ARG A 1 89 ? -1.989 -17.905 -0.606 1.00 95.31 89 ARG A N 1
ATOM 688 C CA . ARG A 1 89 ? -2.249 -17.034 -1.766 1.00 95.31 89 ARG A CA 1
ATOM 689 C C . ARG A 1 89 ? -1.037 -16.172 -2.104 1.00 95.31 89 ARG A C 1
ATOM 691 O O . ARG A 1 89 ? -0.735 -16.017 -3.286 1.00 95.31 89 ARG A O 1
ATOM 698 N N . LEU A 1 90 ? -0.370 -15.631 -1.088 1.00 93.19 90 LEU A N 1
ATOM 699 C CA . LEU A 1 90 ? 0.839 -14.833 -1.256 1.00 93.19 90 LEU A CA 1
ATOM 700 C C . LEU A 1 90 ? 1.965 -15.666 -1.876 1.00 93.19 90 LEU A C 1
ATOM 702 O O . LEU A 1 90 ? 2.519 -15.260 -2.892 1.00 93.19 90 LEU A O 1
ATOM 706 N N . ASP A 1 91 ? 2.236 -16.856 -1.338 1.00 94.38 91 ASP A N 1
ATOM 707 C CA . ASP A 1 91 ? 3.285 -17.748 -1.846 1.00 94.38 91 ASP A CA 1
ATOM 708 C C . ASP A 1 91 ? 3.035 -18.129 -3.315 1.00 94.38 91 ASP A C 1
ATOM 710 O O . ASP A 1 91 ? 3.935 -18.075 -4.156 1.00 94.38 91 ASP A O 1
ATOM 714 N N . ALA A 1 92 ? 1.782 -18.442 -3.662 1.00 95.88 92 ALA A N 1
ATOM 715 C CA . ALA A 1 92 ? 1.396 -18.723 -5.042 1.00 95.88 92 ALA A CA 1
ATOM 716 C C . ALA A 1 92 ? 1.569 -17.503 -5.967 1.00 95.88 92 ALA A C 1
ATOM 718 O O . ALA A 1 92 ? 1.947 -17.658 -7.131 1.00 95.88 92 ALA A O 1
ATOM 719 N N . ALA A 1 93 ? 1.292 -16.292 -5.476 1.00 93.81 93 ALA A N 1
ATOM 720 C CA . ALA A 1 93 ? 1.475 -15.059 -6.236 1.00 93.81 93 ALA A CA 1
ATOM 721 C C . ALA A 1 93 ? 2.960 -14.731 -6.455 1.00 93.81 93 ALA A C 1
ATOM 723 O O . ALA A 1 93 ? 3.337 -14.378 -7.574 1.00 93.81 93 ALA A O 1
ATOM 724 N N . LEU A 1 94 ? 3.800 -14.909 -5.430 1.00 92.44 94 LEU A N 1
ATOM 725 C CA . LEU A 1 94 ? 5.252 -14.731 -5.510 1.00 92.44 94 LEU A CA 1
ATOM 726 C C . LEU A 1 94 ? 5.872 -15.688 -6.526 1.00 92.44 94 LEU A C 1
ATOM 728 O O . LEU A 1 94 ? 6.559 -15.233 -7.437 1.00 92.44 94 LEU A O 1
ATOM 732 N N . LYS A 1 95 ? 5.525 -16.979 -6.470 1.00 94.94 95 LYS A N 1
ATOM 733 C CA . LYS A 1 95 ? 5.998 -17.966 -7.452 1.00 94.94 95 LYS A CA 1
ATOM 734 C C . LYS A 1 95 ? 5.658 -17.555 -8.889 1.00 94.94 95 LYS A C 1
ATOM 736 O O . LYS A 1 95 ? 6.523 -17.527 -9.758 1.00 94.94 95 LYS A O 1
ATOM 741 N N . ARG A 1 96 ? 4.406 -17.149 -9.140 1.00 94.25 96 ARG A N 1
ATOM 742 C CA . ARG A 1 96 ? 3.981 -16.660 -10.469 1.00 94.25 96 ARG A CA 1
ATOM 743 C C . ARG A 1 96 ? 4.750 -15.415 -10.906 1.00 94.25 96 ARG A C 1
ATOM 745 O O . ARG A 1 96 ? 4.994 -15.232 -12.100 1.00 94.25 96 ARG A O 1
ATOM 752 N N . HIS A 1 97 ? 5.079 -14.534 -9.965 1.00 91.00 97 HIS A N 1
ATOM 753 C CA . HIS A 1 97 ? 5.867 -13.344 -10.242 1.00 91.00 97 HIS A CA 1
ATOM 754 C C . HIS A 1 97 ? 7.299 -13.709 -10.629 1.00 91.00 97 HIS A C 1
ATOM 756 O O . HIS A 1 97 ? 7.763 -13.228 -11.659 1.00 91.00 97 HIS A O 1
ATOM 762 N N . GLU A 1 98 ? 7.956 -14.589 -9.876 1.00 91.69 98 GLU A N 1
ATOM 763 C CA . GLU A 1 98 ? 9.296 -15.095 -10.190 1.00 91.69 98 GLU A CA 1
ATOM 764 C C . GLU A 1 98 ? 9.339 -15.755 -11.570 1.00 91.69 98 GLU A C 1
ATOM 766 O O . GLU A 1 98 ? 10.196 -15.418 -12.383 1.00 91.69 98 GLU A O 1
ATOM 771 N N . ASP A 1 99 ? 8.372 -16.617 -11.889 1.00 93.31 99 ASP A N 1
ATOM 772 C CA . ASP A 1 99 ? 8.279 -17.267 -13.202 1.00 93.31 99 ASP A CA 1
ATOM 773 C C . ASP A 1 99 ? 8.083 -16.246 -14.336 1.00 93.31 99 ASP A C 1
ATOM 775 O O . ASP A 1 99 ? 8.575 -16.413 -15.454 1.00 93.31 99 ASP A O 1
ATOM 779 N N . ARG A 1 100 ? 7.354 -15.154 -14.076 1.00 91.38 100 ARG A N 1
ATOM 780 C CA . ARG A 1 100 ? 7.192 -14.051 -15.034 1.00 91.38 100 ARG A CA 1
ATOM 781 C C . ARG A 1 100 ? 8.477 -13.239 -15.191 1.00 91.38 100 ARG A C 1
ATOM 783 O O . ARG A 1 100 ? 8.784 -12.860 -16.316 1.00 91.38 100 ARG A O 1
ATOM 790 N N . VAL A 1 101 ? 9.199 -12.971 -14.104 1.00 89.38 101 VAL A N 1
ATOM 791 C CA . VAL A 1 101 ? 10.495 -12.281 -14.153 1.00 89.38 101 VAL A CA 1
ATOM 792 C C . VAL A 1 101 ? 11.492 -13.125 -14.933 1.00 89.38 101 VAL A C 1
ATOM 794 O O . VAL A 1 101 ? 12.033 -12.626 -15.905 1.00 89.38 101 VAL A O 1
ATOM 797 N N . LYS A 1 102 ? 11.635 -14.419 -14.617 1.00 91.56 102 LYS A N 1
ATOM 798 C CA . LYS A 1 102 ? 12.525 -15.340 -15.343 1.00 91.56 102 LYS A CA 1
ATOM 799 C C . LYS A 1 102 ? 12.233 -15.373 -16.838 1.00 91.56 102 LYS A C 1
ATOM 801 O O . LYS A 1 102 ? 13.158 -15.258 -17.630 1.00 91.56 102 LYS A O 1
ATOM 806 N N . ARG A 1 103 ? 10.955 -15.477 -17.228 1.00 92.12 103 ARG A N 1
ATOM 807 C CA . ARG A 1 103 ? 10.558 -15.434 -18.645 1.00 92.12 103 ARG A CA 1
ATOM 808 C C . ARG A 1 103 ? 10.934 -14.117 -19.310 1.00 92.12 103 ARG A C 1
ATOM 810 O O . ARG A 1 103 ? 11.525 -14.150 -20.376 1.00 92.12 103 ARG A O 1
ATOM 817 N N . LYS A 1 104 ? 10.648 -12.980 -18.668 1.00 89.81 104 LYS A N 1
ATOM 818 C CA . LYS A 1 104 ? 11.025 -11.662 -19.198 1.00 89.81 104 LYS A CA 1
ATOM 819 C C . LYS A 1 104 ? 12.534 -11.486 -19.302 1.00 89.81 104 LYS A C 1
ATOM 821 O O . LYS A 1 104 ? 13.005 -10.960 -20.294 1.00 89.81 104 LYS A O 1
ATOM 826 N N . THR A 1 105 ? 13.289 -11.917 -18.298 1.00 88.56 105 THR A N 1
ATOM 827 C CA . THR A 1 105 ? 14.751 -11.854 -18.322 1.00 88.56 105 THR A CA 1
ATOM 828 C C . THR A 1 105 ? 15.315 -12.750 -19.421 1.00 88.56 105 THR A C 1
ATOM 830 O O . THR A 1 105 ? 16.217 -12.321 -20.123 1.00 88.56 105 THR A O 1
ATOM 833 N N . ALA A 1 106 ? 14.763 -13.951 -19.615 1.00 88.31 106 ALA A N 1
ATOM 834 C CA . ALA A 1 106 ? 15.156 -14.841 -20.706 1.00 88.31 106 ALA A CA 1
ATOM 835 C C . ALA A 1 106 ? 14.802 -14.264 -22.086 1.00 88.31 106 ALA A C 1
ATOM 837 O O . ALA A 1 106 ? 15.599 -14.371 -23.006 1.00 88.31 106 ALA A O 1
ATOM 838 N N . GLU A 1 107 ? 13.640 -13.625 -22.223 1.00 88.06 107 GLU A N 1
ATOM 839 C CA . GLU A 1 107 ? 13.222 -12.939 -23.450 1.00 88.06 107 GLU A CA 1
ATOM 840 C C . GLU A 1 107 ? 14.130 -11.744 -23.763 1.00 88.06 107 GLU A C 1
ATOM 842 O O . GLU A 1 107 ? 14.618 -11.633 -24.880 1.00 88.06 107 GLU A O 1
ATOM 847 N N . ILE A 1 108 ? 14.430 -10.900 -22.769 1.00 83.62 108 ILE A N 1
ATOM 848 C CA . ILE A 1 108 ? 15.373 -9.781 -22.916 1.00 83.62 108 ILE A CA 1
ATOM 849 C C . ILE A 1 108 ? 16.768 -10.298 -23.279 1.00 83.62 108 ILE A C 1
ATOM 851 O O . ILE A 1 108 ? 17.391 -9.758 -24.185 1.00 83.62 108 ILE A O 1
ATOM 855 N N . ALA A 1 109 ? 17.241 -11.358 -22.617 1.00 83.81 109 ALA A N 1
ATOM 856 C CA . ALA A 1 109 ? 18.525 -11.972 -22.937 1.00 83.81 109 ALA A CA 1
ATOM 857 C C . ALA A 1 109 ? 18.547 -12.522 -24.372 1.00 83.81 109 ALA A C 1
ATOM 859 O O . ALA A 1 109 ? 19.517 -12.295 -25.081 1.00 83.81 109 ALA A O 1
ATOM 860 N N . ALA A 1 110 ? 17.473 -13.180 -24.820 1.00 79.44 110 ALA A N 1
ATOM 861 C CA . ALA A 1 110 ? 17.353 -13.687 -26.186 1.00 79.44 110 ALA A CA 1
ATOM 862 C C . ALA A 1 110 ? 17.328 -12.560 -27.235 1.00 79.44 110 ALA A C 1
ATOM 864 O O . ALA A 1 110 ? 17.938 -12.692 -28.297 1.00 79.44 110 ALA A O 1
ATOM 865 N N . VAL A 1 111 ? 16.650 -11.445 -26.938 1.00 75.56 111 VAL A N 1
ATOM 866 C CA . VAL A 1 111 ? 16.637 -10.258 -27.804 1.00 75.56 111 VAL A CA 1
ATOM 867 C C . VAL A 1 111 ? 18.028 -9.631 -27.872 1.00 75.56 111 VAL A C 1
ATOM 869 O O . VAL A 1 111 ? 18.525 -9.471 -28.982 1.00 75.56 111 VAL A O 1
ATOM 872 N N . MET A 1 112 ? 18.695 -9.407 -26.732 1.00 66.94 112 MET A N 1
ATOM 873 C CA . MET A 1 112 ? 20.078 -8.907 -26.692 1.00 66.94 112 MET A CA 1
ATOM 874 C C . MET A 1 112 ? 21.029 -9.795 -27.503 1.00 66.94 112 MET A C 1
ATOM 876 O O . MET A 1 112 ? 21.765 -9.288 -28.339 1.00 66.94 112 MET A O 1
ATOM 880 N N . THR A 1 113 ? 20.952 -11.124 -27.356 1.00 63.88 113 THR A N 1
ATOM 881 C CA . THR A 1 113 ? 21.798 -12.038 -28.145 1.00 63.88 113 THR A CA 1
ATOM 882 C C . THR A 1 113 ? 21.506 -11.980 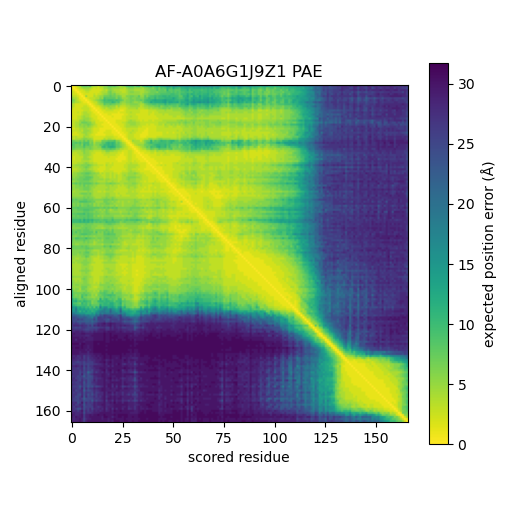-29.646 1.00 63.88 113 THR A C 1
ATOM 884 O O . THR A 1 113 ? 22.399 -12.209 -30.450 1.00 63.88 113 THR A O 1
ATOM 887 N N . SER A 1 114 ? 20.271 -11.655 -30.043 1.00 58.09 114 SER A N 1
ATOM 888 C CA . SER A 1 114 ? 19.891 -11.524 -31.457 1.00 58.09 114 SER A CA 1
ATOM 889 C C . SER A 1 114 ? 20.204 -10.150 -32.057 1.00 58.09 114 SER A C 1
ATOM 891 O O . SER A 1 114 ? 20.273 -10.020 -33.279 1.00 58.09 114 SER A O 1
ATOM 893 N N . GLU A 1 115 ? 20.341 -9.126 -31.214 1.00 53.53 115 GLU A N 1
ATOM 894 C CA . GLU A 1 115 ? 20.760 -7.780 -31.603 1.00 53.53 115 GLU A CA 1
ATOM 895 C C . GLU A 1 115 ? 22.279 -7.739 -31.786 1.00 53.53 115 GLU A C 1
ATOM 897 O O . GLU A 1 115 ? 22.715 -7.265 -32.827 1.00 53.53 115 GLU A O 1
ATOM 902 N N . ASP A 1 116 ? 23.062 -8.383 -30.910 1.00 50.22 116 ASP A N 1
ATOM 903 C CA . ASP A 1 116 ? 24.511 -8.560 -31.106 1.00 50.22 116 ASP A CA 1
ATOM 904 C C . ASP A 1 116 ? 24.836 -9.341 -32.402 1.00 50.22 116 ASP A C 1
ATOM 906 O O . ASP A 1 116 ? 25.779 -9.010 -33.119 1.00 50.22 116 ASP A O 1
ATOM 910 N N . GLU A 1 117 ? 24.020 -10.336 -32.778 1.00 49.16 117 GLU A N 1
ATOM 911 C CA . GLU A 1 117 ? 24.192 -11.068 -34.047 1.00 49.16 117 GLU A CA 1
ATOM 912 C C . GLU A 1 117 ? 23.764 -10.263 -35.291 1.00 49.16 117 GLU A C 1
ATOM 914 O O . GLU A 1 117 ? 24.259 -10.522 -36.388 1.00 49.16 117 GLU A O 1
ATOM 919 N N . LYS A 1 118 ? 22.864 -9.277 -35.158 1.00 44.94 118 LYS A N 1
ATOM 920 C CA . LYS A 1 118 ? 22.408 -8.424 -36.279 1.00 44.94 118 LYS A CA 1
ATOM 921 C C . LYS A 1 118 ? 23.162 -7.099 -36.384 1.00 44.94 118 LYS A C 1
ATOM 923 O O . LYS A 1 118 ? 23.176 -6.509 -37.464 1.00 44.94 118 LYS A O 1
ATOM 928 N N . GLU A 1 119 ? 23.785 -6.647 -35.301 1.00 43.84 119 GLU A N 1
ATOM 929 C CA . GLU A 1 119 ? 24.689 -5.495 -35.250 1.00 43.84 119 GLU A CA 1
ATOM 930 C C . GLU A 1 119 ? 26.131 -5.879 -35.619 1.00 43.84 119 GLU A C 1
ATOM 932 O O . GLU A 1 119 ? 26.929 -5.013 -35.953 1.00 43.84 119 GLU A O 1
ATOM 937 N N . ALA A 1 120 ? 26.459 -7.173 -35.701 1.00 46.84 120 ALA A N 1
ATOM 938 C CA . ALA A 1 120 ? 27.688 -7.628 -36.354 1.00 46.84 120 ALA A CA 1
ATOM 939 C C . ALA A 1 120 ? 27.617 -7.586 -37.898 1.00 46.84 120 ALA A C 1
ATOM 941 O O . ALA A 1 120 ? 28.658 -7.550 -38.549 1.00 46.84 120 ALA A O 1
ATOM 942 N N . ASP A 1 121 ? 26.414 -7.566 -38.491 1.00 51.97 121 ASP A N 1
ATOM 943 C CA . ASP A 1 121 ? 26.222 -7.683 -39.953 1.00 51.97 121 ASP A CA 1
ATOM 944 C C . ASP A 1 121 ? 25.630 -6.418 -40.610 1.00 51.97 121 ASP A C 1
ATOM 946 O O . ASP A 1 121 ? 25.294 -6.399 -41.795 1.00 51.97 121 ASP A O 1
ATOM 950 N N . LYS A 1 122 ? 25.479 -5.326 -39.846 1.00 46.66 122 LYS A N 1
ATOM 951 C CA . LYS A 1 122 ? 24.970 -4.039 -40.349 1.00 46.66 122 LYS A CA 1
ATOM 952 C C . LYS A 1 122 ? 25.585 -2.822 -39.667 1.00 46.66 122 LYS A C 1
ATOM 954 O O . LYS A 1 122 ? 24.891 -1.823 -39.507 1.00 46.66 122 LYS A O 1
ATOM 959 N N . THR A 1 123 ? 26.876 -2.831 -39.346 1.00 43.78 123 THR A N 1
ATOM 960 C CA . THR A 1 123 ? 27.598 -1.552 -39.344 1.00 43.78 123 THR A CA 1
ATOM 961 C C . THR A 1 123 ? 27.667 -1.129 -40.808 1.00 43.78 123 THR A C 1
ATOM 963 O O . THR A 1 123 ? 28.395 -1.762 -41.577 1.00 43.78 123 THR A O 1
ATOM 966 N N . PRO A 1 124 ? 26.919 -0.110 -41.268 1.00 41.22 124 PRO A N 1
ATOM 967 C CA . PRO A 1 124 ? 27.302 0.504 -42.514 1.00 41.22 124 PRO A CA 1
ATOM 968 C C . PRO A 1 124 ? 28.624 1.181 -42.177 1.00 41.22 124 PRO A C 1
ATOM 970 O O . PRO A 1 124 ? 28.643 2.209 -41.502 1.00 41.22 124 PRO A O 1
ATOM 973 N N . THR A 1 125 ? 29.741 0.586 -42.591 1.00 47.84 125 THR A N 1
ATOM 974 C CA . THR A 1 125 ? 30.933 1.376 -42.866 1.00 47.84 125 THR A CA 1
ATOM 975 C C . THR A 1 125 ? 30.430 2.504 -43.747 1.00 47.84 125 THR A C 1
ATOM 977 O O . THR A 1 125 ? 30.068 2.273 -44.903 1.00 47.84 125 THR A O 1
ATOM 980 N N . ALA A 1 126 ? 30.264 3.693 -43.164 1.00 42.41 126 ALA A N 1
ATOM 981 C CA . ALA A 1 126 ? 29.987 4.882 -43.928 1.00 42.41 126 ALA A CA 1
ATOM 982 C C . ALA A 1 126 ? 31.086 4.901 -44.980 1.00 42.41 126 ALA A C 1
ATOM 984 O O . ALA A 1 126 ? 32.268 4.950 -44.640 1.00 42.41 126 ALA A O 1
ATOM 985 N N . GLN A 1 127 ? 30.700 4.741 -46.242 1.00 44.62 127 GLN A N 1
ATOM 986 C CA . GLN A 1 127 ? 31.593 4.993 -47.353 1.00 44.62 127 GLN A CA 1
ATOM 987 C C . GLN A 1 127 ? 31.881 6.497 -47.327 1.00 44.62 127 GLN A C 1
ATOM 989 O O . GLN A 1 127 ? 31.260 7.274 -48.047 1.00 44.62 127 GLN A O 1
ATOM 994 N N . SER A 1 128 ? 32.776 6.913 -46.433 1.00 43.22 128 SER A N 1
ATOM 995 C CA . SER A 1 128 ? 33.664 8.026 -46.708 1.00 43.22 128 SER A CA 1
ATOM 996 C C . SER A 1 128 ? 34.682 7.520 -47.731 1.00 43.22 128 SER A C 1
ATOM 998 O O . SER A 1 128 ? 35.098 6.360 -47.639 1.00 43.22 128 SER A O 1
ATOM 1000 N N . PRO A 1 129 ? 35.043 8.336 -48.733 1.00 43.38 129 PRO A N 1
ATOM 1001 C CA . PRO A 1 129 ? 36.046 7.967 -49.721 1.00 43.38 129 PRO A CA 1
ATOM 1002 C C . PRO A 1 129 ? 37.332 7.526 -49.023 1.00 43.38 129 PRO A C 1
ATOM 1004 O O . PRO A 1 129 ? 37.687 8.074 -47.984 1.00 43.38 129 PRO A O 1
ATOM 1007 N N . GLU A 1 130 ? 37.983 6.516 -49.591 1.00 47.91 130 GLU A N 1
ATOM 1008 C CA . GLU A 1 130 ? 39.241 5.929 -49.136 1.00 47.91 130 GLU A CA 1
ATOM 1009 C C . GLU A 1 130 ? 40.343 6.982 -48.950 1.00 47.91 130 GLU A C 1
ATOM 1011 O O . GLU A 1 130 ? 41.173 7.207 -49.823 1.00 47.91 130 GLU A O 1
ATOM 1016 N N . GLU A 1 131 ? 40.398 7.586 -47.775 1.00 50.34 131 GLU A N 1
ATOM 1017 C CA . GLU A 1 131 ? 41.596 8.211 -47.245 1.00 50.34 131 GLU A CA 1
ATOM 1018 C C . GLU A 1 131 ? 41.841 7.501 -45.920 1.00 50.34 131 GLU A C 1
ATOM 1020 O O . GLU A 1 131 ? 41.143 7.715 -44.931 1.00 50.34 131 GLU A O 1
ATOM 1025 N N . LYS A 1 132 ? 42.781 6.552 -45.926 1.00 51.12 132 LYS A N 1
ATOM 1026 C CA . LYS A 1 132 ? 43.418 6.098 -44.691 1.00 51.12 132 LYS A CA 1
ATOM 1027 C C . LYS A 1 132 ? 44.140 7.323 -44.130 1.00 51.12 132 LYS A C 1
ATOM 1029 O O . LYS A 1 132 ? 45.311 7.513 -44.445 1.00 51.12 132 LYS A O 1
ATOM 1034 N N . GLU A 1 133 ? 43.429 8.188 -43.408 1.00 54.34 133 GLU A N 1
ATOM 1035 C CA . GLU A 1 133 ? 44.082 9.140 -42.513 1.00 54.34 133 GLU A CA 1
ATOM 1036 C C . GLU A 1 133 ? 44.929 8.274 -41.578 1.00 54.34 133 GLU A C 1
ATOM 1038 O O . GLU A 1 133 ? 44.410 7.371 -40.918 1.00 54.34 133 GLU A O 1
ATOM 1043 N N . ASP A 1 134 ? 46.246 8.458 -41.649 1.00 67.69 134 ASP A N 1
ATOM 1044 C CA . ASP A 1 134 ? 47.204 7.764 -40.795 1.00 67.69 134 ASP A CA 1
ATOM 1045 C C . ASP A 1 134 ? 46.776 8.011 -39.341 1.00 67.69 134 ASP A C 1
ATOM 1047 O O . ASP A 1 134 ? 46.395 9.138 -39.007 1.00 67.69 134 ASP A O 1
ATOM 1051 N N . ASP A 1 135 ? 46.790 6.994 -38.475 1.00 67.50 135 ASP A N 1
ATOM 1052 C CA . ASP A 1 135 ? 46.259 7.113 -37.102 1.00 67.50 135 ASP A CA 1
ATOM 1053 C C . ASP A 1 135 ? 46.913 8.299 -36.350 1.00 67.50 135 ASP A C 1
ATOM 1055 O O . ASP A 1 135 ? 46.298 8.959 -35.507 1.00 67.50 135 ASP A O 1
ATOM 1059 N N . GLU A 1 136 ? 48.145 8.644 -36.737 1.00 75.75 136 GLU A N 1
ATOM 1060 C CA . GLU A 1 136 ? 48.892 9.810 -36.264 1.00 75.75 136 GLU A CA 1
ATOM 1061 C C . GLU A 1 136 ? 48.284 11.166 -36.684 1.00 75.75 136 GLU A C 1
ATOM 1063 O O . GLU A 1 136 ? 48.304 12.126 -35.907 1.00 75.75 136 GLU A O 1
ATOM 1068 N N . GLU A 1 137 ? 47.731 11.276 -37.894 1.00 77.44 137 GLU A N 1
ATOM 1069 C CA . GLU A 1 137 ? 47.096 12.497 -38.404 1.00 77.44 137 GLU A CA 1
ATOM 1070 C C . GLU A 1 137 ? 45.749 12.746 -37.716 1.00 77.44 137 GLU A C 1
ATOM 1072 O O . GLU A 1 137 ? 45.446 13.878 -37.315 1.00 77.44 137 GLU A O 1
ATOM 1077 N N . PHE A 1 138 ? 44.997 11.671 -37.468 1.00 73.19 138 PHE A N 1
ATOM 1078 C CA . PHE A 1 138 ? 43.769 11.718 -36.682 1.00 73.19 138 PHE A CA 1
ATOM 1079 C C . PHE A 1 138 ? 44.038 12.170 -35.238 1.00 73.19 138 PHE A C 1
ATOM 1081 O O . PHE A 1 138 ? 43.392 13.103 -34.744 1.00 73.19 138 PHE A O 1
ATOM 1088 N N . GLU A 1 139 ? 45.037 11.581 -34.568 1.00 83.12 139 GLU A N 1
ATOM 1089 C CA . GLU A 1 139 ? 45.429 11.996 -33.216 1.00 83.12 139 GLU A CA 1
ATOM 1090 C C . GLU A 1 139 ? 45.891 13.456 -33.167 1.00 83.12 139 GLU A C 1
ATOM 1092 O O . GLU A 1 139 ? 45.575 14.187 -32.221 1.00 83.12 139 GLU A O 1
ATOM 1097 N N . LYS A 1 140 ? 46.625 13.909 -34.186 1.00 85.69 140 LYS A N 1
ATOM 1098 C CA . LYS A 1 140 ? 47.091 15.292 -34.274 1.00 85.69 140 LYS A CA 1
ATOM 1099 C C . LYS A 1 140 ? 45.922 16.264 -34.396 1.00 85.69 140 LYS A C 1
ATOM 1101 O O . LYS A 1 140 ? 45.851 17.224 -33.626 1.00 85.69 140 LYS A O 1
ATOM 1106 N N . ARG A 1 141 ? 44.974 15.989 -35.294 1.00 84.06 141 ARG A N 1
ATOM 1107 C CA . ARG A 1 141 ? 43.761 16.798 -35.464 1.00 84.06 141 ARG A CA 1
ATOM 1108 C C . ARG A 1 141 ? 42.942 16.842 -34.178 1.00 84.06 141 ARG A C 1
ATOM 1110 O O . ARG A 1 141 ? 42.482 17.912 -33.783 1.00 84.06 141 ARG A O 1
ATOM 1117 N N . TYR A 1 142 ? 42.804 15.707 -33.497 1.00 82.94 142 TYR A N 1
ATOM 1118 C CA . TYR A 1 142 ? 42.108 15.639 -32.217 1.00 82.94 142 TYR A CA 1
ATOM 1119 C C . TYR A 1 142 ? 42.768 16.549 -31.168 1.00 82.94 142 TYR A C 1
ATOM 1121 O O . TYR A 1 142 ? 42.103 17.415 -30.595 1.00 82.94 142 TYR A O 1
ATOM 1129 N N . ARG A 1 143 ? 44.091 16.453 -30.991 1.00 87.44 143 ARG A N 1
ATOM 1130 C CA . ARG A 1 143 ? 44.842 17.304 -30.048 1.00 87.44 143 ARG A CA 1
ATOM 1131 C C . ARG A 1 143 ? 44.770 18.790 -30.406 1.00 87.44 143 ARG A C 1
ATOM 1133 O O . ARG A 1 143 ? 44.681 19.635 -29.516 1.00 87.44 143 ARG A O 1
ATOM 1140 N N . GLU A 1 144 ? 44.778 19.127 -31.694 1.00 90.00 144 GLU A N 1
ATOM 1141 C CA . GLU A 1 144 ? 44.600 20.507 -32.161 1.00 90.00 144 GLU A CA 1
ATOM 1142 C C . GLU A 1 144 ? 43.203 21.043 -31.820 1.00 90.00 144 GLU A C 1
ATOM 1144 O O . GLU A 1 144 ? 43.076 22.169 -31.330 1.00 90.00 144 GLU A O 1
ATOM 1149 N N . THR A 1 145 ? 42.157 20.229 -32.004 1.00 89.69 145 THR A N 1
ATOM 1150 C CA . THR A 1 145 ? 40.790 20.614 -31.626 1.00 89.69 145 THR A CA 1
ATOM 1151 C C . THR A 1 145 ? 40.622 20.766 -30.117 1.00 89.69 145 THR A C 1
ATOM 1153 O O . THR A 1 145 ? 40.002 21.732 -29.673 1.00 89.69 145 THR A O 1
ATOM 1156 N N . GLU A 1 146 ? 41.219 19.877 -29.324 1.00 92.81 146 GLU A N 1
ATOM 1157 C CA . GLU A 1 146 ? 41.196 19.949 -27.863 1.00 92.81 146 GLU A CA 1
ATOM 1158 C C . GLU A 1 146 ? 41.875 21.231 -27.370 1.00 92.81 146 GLU A C 1
ATOM 1160 O O . GLU A 1 146 ? 41.300 21.978 -26.578 1.00 92.81 146 GLU A O 1
ATOM 1165 N N . LYS A 1 147 ? 43.042 21.568 -27.931 1.00 94.00 147 LYS A N 1
ATOM 1166 C CA . LYS A 1 147 ? 43.749 22.811 -27.610 1.00 94.00 147 LYS A CA 1
ATOM 1167 C C . LYS A 1 147 ? 42.934 24.056 -27.974 1.00 94.00 147 LYS A C 1
ATOM 1169 O O . LYS A 1 147 ? 42.839 24.979 -27.168 1.00 94.00 147 LYS A O 1
ATOM 1174 N N . ALA A 1 148 ? 42.302 24.077 -29.147 1.00 92.88 148 ALA A N 1
ATOM 1175 C CA . ALA A 1 148 ? 41.459 25.197 -29.566 1.00 92.88 148 ALA A CA 1
ATOM 1176 C C . ALA A 1 148 ? 40.234 25.383 -28.651 1.00 92.88 148 ALA A C 1
ATOM 1178 O O . ALA A 1 148 ? 39.819 26.511 -28.368 1.00 92.88 148 ALA A O 1
ATOM 1179 N N . LEU A 1 149 ? 39.653 24.282 -28.166 1.00 90.62 149 LEU A N 1
ATOM 1180 C CA . LEU A 1 149 ? 38.568 24.317 -27.188 1.00 90.62 149 LEU A CA 1
ATOM 1181 C C . LEU A 1 149 ? 39.056 24.824 -25.829 1.00 90.62 149 LEU A C 1
ATOM 1183 O O . LEU A 1 149 ? 38.376 25.656 -25.229 1.00 90.62 149 LEU A O 1
ATOM 1187 N N . GLN A 1 150 ? 40.241 24.400 -25.389 1.00 89.69 150 GLN A N 1
ATOM 1188 C CA . GLN A 1 150 ? 40.878 24.870 -24.159 1.00 89.69 150 GLN A CA 1
ATOM 1189 C C . GLN A 1 150 ? 41.111 26.389 -24.193 1.00 89.69 150 GLN A C 1
ATOM 1191 O O . GLN A 1 150 ? 40.681 27.104 -23.292 1.00 89.69 150 GLN A O 1
ATOM 1196 N N . GLU A 1 15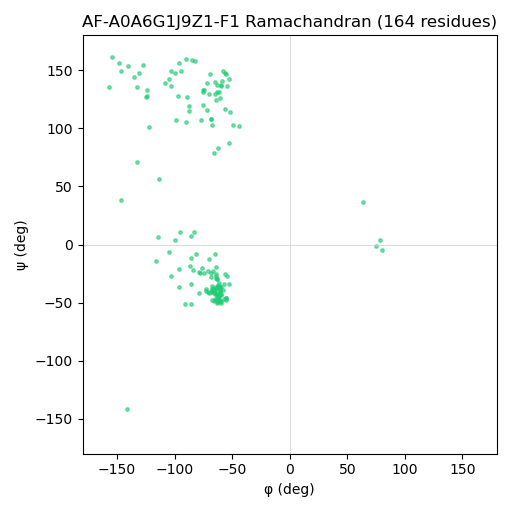1 ? 41.690 26.909 -25.279 1.00 93.44 151 GLU A N 1
ATOM 1197 C CA . GLU A 1 151 ? 41.926 28.349 -25.461 1.00 93.44 151 GLU A CA 1
ATOM 1198 C C . GLU A 1 151 ? 40.609 29.140 -25.496 1.00 93.44 151 GLU A C 1
ATOM 1200 O O . GLU A 1 151 ? 40.498 30.249 -24.961 1.00 93.44 151 GLU A O 1
ATOM 1205 N N . ARG A 1 152 ? 39.564 28.567 -26.103 1.00 93.75 152 ARG A N 1
ATOM 1206 C CA . ARG A 1 152 ? 38.232 29.176 -26.123 1.00 93.75 152 ARG A CA 1
ATOM 1207 C C . ARG A 1 152 ? 37.603 29.199 -24.732 1.00 93.75 152 ARG A C 1
ATOM 1209 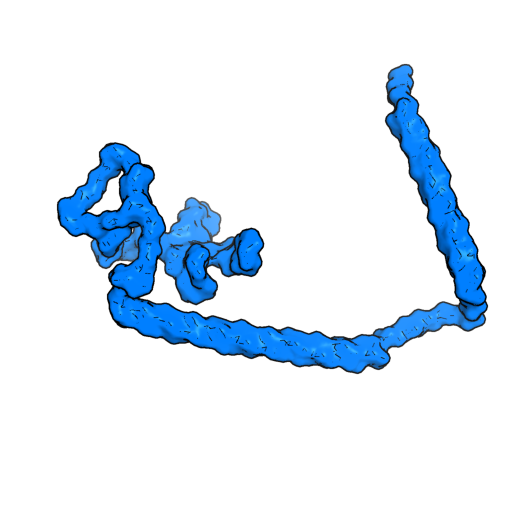O O . ARG A 1 152 ? 36.965 30.196 -24.393 1.00 93.75 152 ARG A O 1
ATOM 1216 N N . LEU A 1 153 ? 37.789 28.143 -23.943 1.00 91.94 153 LEU A N 1
ATOM 1217 C CA . LEU A 1 153 ? 37.360 28.082 -22.549 1.00 91.94 153 LEU A CA 1
ATOM 1218 C C . LEU A 1 153 ? 38.094 29.128 -21.712 1.00 91.94 153 LEU A C 1
ATOM 1220 O O . LEU A 1 153 ? 37.430 29.899 -21.033 1.00 91.94 153 LEU A O 1
ATOM 1224 N N . GLU A 1 154 ? 39.415 29.241 -21.832 1.00 92.50 154 GLU A N 1
ATOM 1225 C CA . GLU A 1 154 ? 40.214 30.258 -21.132 1.00 92.50 154 GLU A CA 1
ATOM 1226 C C . GLU A 1 154 ? 39.794 31.688 -21.500 1.00 92.50 154 GLU A C 1
ATOM 1228 O O . GLU A 1 154 ? 39.678 32.569 -20.649 1.00 92.50 154 GLU A O 1
ATOM 1233 N N . LYS A 1 155 ? 39.476 31.935 -22.773 1.00 90.81 155 LYS A N 1
ATOM 1234 C CA . LYS A 1 155 ? 38.968 33.239 -23.216 1.00 90.81 155 LYS A CA 1
ATOM 1235 C C . LYS A 1 155 ? 37.576 33.541 -22.660 1.00 90.81 155 LYS A C 1
ATOM 1237 O O . LYS A 1 155 ? 37.262 34.700 -22.389 1.00 90.81 155 LYS A O 1
ATOM 1242 N N . LEU A 1 156 ? 36.726 32.524 -22.532 1.00 86.44 156 LEU A N 1
ATOM 1243 C CA . LEU A 1 156 ? 35.397 32.660 -21.940 1.00 86.44 156 LEU A CA 1
ATOM 1244 C C . LEU A 1 156 ? 35.478 32.854 -20.426 1.00 86.44 156 LEU A C 1
ATOM 1246 O O . LEU A 1 156 ? 34.758 33.698 -19.903 1.00 86.44 156 LEU A O 1
ATOM 1250 N N . THR A 1 157 ? 36.368 32.142 -19.733 1.00 86.06 157 THR A N 1
ATOM 1251 C CA . THR A 1 157 ? 36.578 32.314 -18.291 1.00 86.06 157 THR A CA 1
ATOM 1252 C C . THR A 1 157 ? 37.159 33.688 -17.982 1.00 86.06 157 THR A C 1
ATOM 1254 O O . THR A 1 157 ? 36.684 34.331 -17.051 1.00 86.06 157 THR A O 1
ATOM 1257 N N . LEU A 1 158 ? 38.081 34.200 -18.807 1.00 83.69 158 LEU A N 1
ATOM 1258 C CA . LEU A 1 158 ? 38.588 35.567 -18.676 1.00 83.69 158 LEU A CA 1
ATOM 1259 C C . LEU A 1 158 ? 37.459 36.598 -18.849 1.00 83.69 158 LEU A C 1
ATOM 1261 O O . LEU A 1 158 ? 37.282 37.456 -17.990 1.00 83.69 158 LEU A O 1
ATOM 1265 N N . LYS A 1 159 ? 36.637 36.459 -19.901 1.00 82.81 159 LYS A N 1
ATOM 1266 C CA . LYS A 1 159 ? 35.469 37.327 -20.149 1.00 82.81 159 LYS A CA 1
ATOM 1267 C C . LYS A 1 159 ? 34.413 37.272 -19.045 1.00 82.81 159 LYS A C 1
ATOM 1269 O O . LYS A 1 1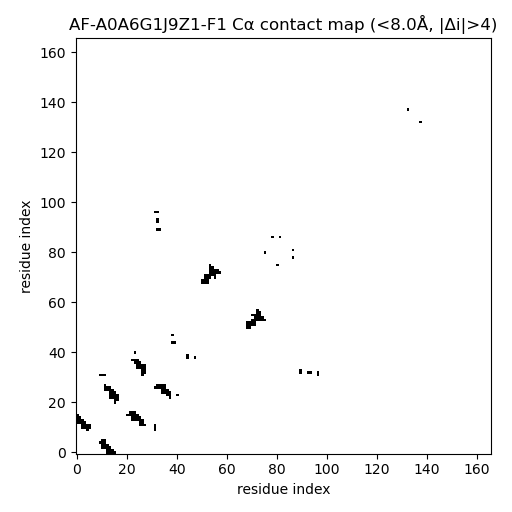59 ? 33.748 38.268 -18.811 1.00 82.81 159 LYS A O 1
ATOM 1274 N N . LEU A 1 160 ? 34.240 36.118 -18.403 1.00 80.50 160 LEU A N 1
ATOM 1275 C CA . LEU A 1 160 ? 33.327 35.939 -17.270 1.00 80.50 160 LEU A CA 1
ATOM 1276 C C . LEU A 1 160 ? 33.914 36.476 -15.956 1.00 80.50 160 LEU A C 1
ATOM 1278 O O . LEU A 1 160 ? 33.163 36.775 -15.033 1.00 80.50 160 LEU A O 1
ATOM 1282 N N . SER A 1 161 ? 35.243 36.576 -15.859 1.00 76.38 161 SER A N 1
ATOM 1283 C CA . SER A 1 161 ? 35.949 37.108 -14.688 1.00 76.38 161 SER A CA 1
ATOM 1284 C C . SER A 1 161 ? 36.126 38.629 -14.710 1.00 76.38 161 SER A C 1
ATOM 1286 O O . SER A 1 161 ? 36.357 39.226 -13.659 1.00 76.38 161 SER A O 1
ATOM 1288 N N . GLU A 1 162 ? 36.002 39.267 -15.877 1.00 76.56 162 GLU A N 1
ATOM 1289 C CA . GLU A 1 162 ? 35.867 40.720 -15.959 1.00 76.56 162 GLU A CA 1
ATOM 1290 C C . GLU A 1 162 ? 34.466 41.097 -15.443 1.00 76.56 162 GLU A C 1
ATOM 1292 O O . GLU A 1 162 ? 33.474 40.683 -16.044 1.00 76.56 162 GLU A O 1
ATOM 1297 N N . PRO A 1 163 ? 34.334 41.842 -14.328 1.00 59.47 163 PRO A N 1
ATOM 1298 C CA . PRO A 1 163 ? 33.021 42.274 -13.870 1.00 59.47 163 PRO A CA 1
ATOM 1299 C C . PRO A 1 163 ? 32.420 43.186 -14.938 1.00 59.47 163 PRO A C 1
ATOM 1301 O O . PRO A 1 163 ? 33.108 44.097 -15.407 1.00 59.47 163 PRO A O 1
ATOM 1304 N N . GLU A 1 164 ? 31.164 42.930 -15.320 1.00 60.47 164 GLU A N 1
ATOM 1305 C CA . GLU A 1 164 ? 30.391 43.749 -16.258 1.00 60.47 164 GLU A CA 1
ATOM 1306 C C . GLU A 1 164 ? 30.581 45.234 -15.909 1.00 60.47 164 GLU A C 1
ATOM 1308 O O . GLU A 1 164 ? 30.041 45.736 -14.921 1.00 60.47 164 GLU A O 1
ATOM 1313 N N . LYS A 1 165 ? 31.424 45.938 -16.677 1.00 52.00 165 LYS A N 1
ATOM 1314 C CA . LYS A 1 165 ? 31.551 47.389 -16.558 1.00 52.00 165 LYS A CA 1
ATOM 1315 C C . LYS A 1 165 ? 30.241 47.979 -17.068 1.00 52.00 165 LYS A C 1
ATOM 1317 O O . LYS A 1 165 ? 29.967 47.903 -18.264 1.00 52.00 165 LYS A O 1
ATOM 1322 N N . ALA A 1 166 ? 29.462 48.489 -16.117 1.00 43.56 166 ALA A N 1
ATOM 1323 C CA . ALA A 1 166 ? 28.309 49.358 -16.319 1.00 43.56 166 ALA A CA 1
ATOM 1324 C C . ALA A 1 166 ? 28.621 50.541 -17.247 1.00 43.56 166 ALA A C 1
ATOM 1326 O O . ALA A 1 166 ? 29.779 51.028 -17.219 1.00 43.56 166 ALA A O 1
#

Solvent-accessible surface area (backbone atoms only — not comparable to full-atom values): 10248 Å² total; per-residue (Å²): 113,53,77,47,76,43,99,87,71,49,76,34,44,34,37,48,43,90,87,80,61,51,68,46,36,33,43,36,93,87,47,96,77,48,66,49,65,43,56,86,75,47,100,62,40,85,79,63,71,80,83,60,44,64,36,52,76,75,54,61,84,89,64,80,76,66,88,90,60,46,73,37,62,43,91,78,62,62,86,79,68,50,55,73,69,58,51,55,52,49,54,55,44,48,53,55,48,50,55,50,49,53,51,51,52,49,48,50,49,52,49,52,57,53,46,58,63,50,57,72,76,58,68,74,73,73,84,63,79,96,65,85,68,50,72,66,56,53,53,50,52,50,53,53,52,52,50,54,52,49,53,51,48,53,54,49,51,51,62,68,66,50,73,85,81,126